Protein AF-A0A7K4CCI6-F1 (afdb_monomer)

Solvent-accessible surface area (backbone atoms only — not comparable to full-atom values): 5274 Å² total; per-residue (Å²): 115,73,42,37,39,35,30,28,53,91,94,40,69,68,34,55,56,51,54,49,54,36,54,76,69,68,53,77,64,47,82,41,57,45,84,40,71,64,45,47,50,48,37,49,73,65,70,43,80,75,84,52,66,32,29,37,28,36,36,44,84,94,41,74,41,80,71,37,38,35,74,64,37,33,57,97,90,39,75,40,64,63,51,55,50,51,56,55,58,73,67,107

Mean predicted aligned error: 4.29 Å

pLDDT: mean 86.55, std 6.8, range [54.66, 93.0]

Sequence (92 aa):
MAEVILYSQEKHPQCEVLKGALREQGVPYQEINIRTPEAVSELKRHGCLALEPPVIGVRMQDRFANVLTNDDLFWDGNLIREAVRDLVTGIR

Foldseek 3Di:
DKAKEWAAAPPDPVSVVLVVLCVVVVHDHHYDHLPDPVNVVVCVVLVNPQSDPGWMFIDDPPHTPLIAHCVRQDDPNDGDSVSVVVRVVVVD

Secondary structure (DSSP, 8-state):
-EEEEEEE-TT-HHHHHHHHHHHHTT--EEEEETTSHHHHHHHHHTT----PSPEEEEEETTEEEEEE-HHHHEETTEE-HHHHHHHHHTT-

Radius of gyration: 12.01 Å; Cα contacts (8 Å, |Δi|>4): 140; chains: 1; bounding box: 30×23×29 Å

Structure (mmCIF, N/CA/C/O backbone):
data_AF-A0A7K4CCI6-F1
#
_entry.id   AF-A0A7K4CCI6-F1
#
loop_
_atom_site.group_PDB
_atom_site.id
_atom_site.type_symbol
_atom_site.label_atom_id
_atom_site.label_alt_id
_atom_site.label_comp_id
_atom_site.label_asym_id
_atom_site.label_entity_id
_atom_site.label_seq_id
_atom_site.pdbx_PDB_ins_code
_atom_site.Cartn_x
_atom_site.Cartn_y
_atom_site.Cartn_z
_atom_site.occupancy
_atom_site.B_iso_or_equiv
_atom_site.auth_seq_id
_atom_site.auth_comp_id
_atom_site.auth_asym_id
_atom_site.auth_atom_id
_atom_site.pdbx_PDB_model_num
ATOM 1 N N . MET A 1 1 ? -16.714 -3.454 5.753 1.00 67.94 1 MET A N 1
ATOM 2 C CA . MET A 1 1 ? -16.403 -2.929 4.408 1.00 67.94 1 MET A CA 1
ATOM 3 C C . MET A 1 1 ? -14.892 -2.917 4.286 1.00 67.94 1 MET A C 1
ATOM 5 O O . MET A 1 1 ? -14.245 -2.601 5.279 1.00 67.94 1 MET A O 1
ATOM 9 N N . ALA A 1 2 ? -14.361 -3.376 3.157 1.00 82.81 2 ALA A N 1
ATOM 10 C CA . ALA A 1 2 ? -12.928 -3.431 2.904 1.00 82.81 2 ALA A CA 1
ATOM 11 C C . ALA A 1 2 ? -12.507 -2.171 2.140 1.00 82.81 2 ALA A C 1
ATOM 13 O O . ALA A 1 2 ? -13.156 -1.807 1.160 1.00 82.81 2 ALA A O 1
ATOM 14 N N . GLU A 1 3 ? -11.461 -1.500 2.605 1.00 88.75 3 GLU A N 1
ATOM 15 C CA . GLU A 1 3 ? -10.945 -0.262 2.024 1.00 88.75 3 GLU A CA 1
ATOM 16 C C . GLU A 1 3 ? -9.502 -0.475 1.579 1.00 88.75 3 GLU A C 1
ATOM 18 O O . GLU A 1 3 ? -8.681 -0.963 2.352 1.00 88.75 3 GLU A O 1
ATOM 23 N N . VAL A 1 4 ? -9.170 -0.099 0.347 1.00 91.06 4 VAL A N 1
ATOM 24 C CA . VAL A 1 4 ? -7.782 -0.150 -0.124 1.00 91.06 4 VAL A CA 1
ATOM 25 C C . VAL A 1 4 ? -7.072 1.116 0.309 1.00 91.06 4 VAL A C 1
ATOM 27 O O . VAL A 1 4 ? -7.526 2.213 -0.010 1.00 91.06 4 VAL A O 1
ATOM 30 N N . ILE A 1 5 ? -5.951 0.971 1.005 1.00 91.81 5 ILE A N 1
ATOM 31 C CA . ILE A 1 5 ? -5.103 2.085 1.416 1.00 91.81 5 ILE A CA 1
ATOM 32 C C . ILE A 1 5 ? -3.792 1.993 0.644 1.00 91.81 5 ILE A C 1
ATOM 34 O O . ILE A 1 5 ? -3.087 0.987 0.717 1.00 91.81 5 ILE A O 1
ATOM 38 N N . LEU A 1 6 ? -3.473 3.051 -0.092 1.00 92.50 6 LEU A N 1
ATOM 39 C CA . LEU A 1 6 ? -2.215 3.223 -0.798 1.00 92.50 6 LEU A CA 1
ATOM 40 C C . LEU A 1 6 ? -1.360 4.238 -0.043 1.00 92.50 6 LEU A C 1
ATOM 42 O O . LEU A 1 6 ? -1.643 5.435 -0.059 1.00 92.50 6 LEU A O 1
ATOM 46 N N . TYR A 1 7 ? -0.282 3.765 0.567 1.00 93.00 7 TYR A N 1
ATOM 47 C CA . TYR A 1 7 ? 0.760 4.610 1.123 1.00 93.00 7 TYR A CA 1
ATOM 48 C C . TYR A 1 7 ? 1.745 4.989 0.016 1.00 93.00 7 TYR A C 1
ATOM 50 O O . TYR A 1 7 ? 2.552 4.179 -0.451 1.00 93.00 7 TYR A O 1
ATOM 58 N N . SER A 1 8 ? 1.651 6.236 -0.430 1.00 92.62 8 SER A N 1
ATOM 59 C CA . SER A 1 8 ? 2.435 6.790 -1.529 1.00 92.62 8 SER A CA 1
ATOM 60 C C . SER A 1 8 ? 3.404 7.863 -1.035 1.00 92.62 8 SER A C 1
ATOM 62 O O . SER A 1 8 ? 3.340 8.341 0.098 1.00 92.62 8 SER A O 1
ATOM 64 N N . GLN A 1 9 ? 4.305 8.280 -1.916 1.00 90.88 9 GLN A N 1
ATOM 65 C CA . GLN A 1 9 ? 5.116 9.473 -1.722 1.00 90.88 9 GLN A CA 1
ATOM 66 C C . GLN A 1 9 ? 5.004 10.359 -2.960 1.00 90.88 9 GLN A C 1
ATOM 68 O O . GLN A 1 9 ? 4.974 9.866 -4.090 1.00 90.88 9 GLN A O 1
ATOM 73 N N . GLU A 1 10 ? 4.993 11.675 -2.754 1.00 83.44 10 GLU A N 1
ATOM 74 C CA . GLU A 1 10 ? 5.048 12.638 -3.850 1.00 83.44 10 GLU A CA 1
ATOM 75 C C . GLU A 1 10 ? 6.264 12.385 -4.755 1.00 83.44 10 GLU A C 1
ATOM 77 O O . GLU A 1 10 ? 7.383 12.163 -4.282 1.00 83.44 10 GLU A O 1
ATOM 82 N N . LYS A 1 11 ? 6.029 12.459 -6.072 1.00 79.25 11 LYS A N 1
ATOM 83 C CA . LYS A 1 11 ? 7.046 12.328 -7.130 1.00 79.25 11 LYS A CA 1
ATOM 84 C C . LYS A 1 11 ? 7.788 10.982 -7.145 1.00 79.25 11 LYS A C 1
ATOM 86 O O . LYS A 1 11 ? 8.973 10.947 -7.467 1.00 79.25 11 LYS A O 1
ATOM 91 N N . HIS A 1 12 ? 7.109 9.877 -6.831 1.00 86.00 12 HIS A N 1
ATOM 92 C CA . HIS A 1 12 ? 7.691 8.537 -6.934 1.00 86.00 12 HIS A CA 1
ATOM 93 C C . HIS A 1 12 ? 7.176 7.780 -8.175 1.00 86.00 12 HIS A C 1
ATOM 95 O O . HIS A 1 12 ? 5.972 7.526 -8.262 1.00 86.00 12 HIS A O 1
ATOM 101 N N . PRO A 1 13 ? 8.040 7.372 -9.125 1.00 8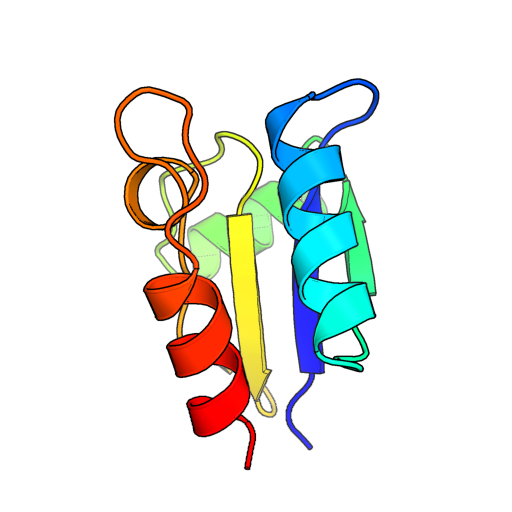8.81 13 PRO A N 1
ATOM 102 C CA . PRO A 1 13 ? 7.603 6.776 -10.392 1.00 88.81 13 PRO A CA 1
ATOM 103 C C . PRO A 1 13 ? 6.813 5.475 -10.193 1.00 88.81 13 PRO A C 1
ATOM 105 O O . PRO A 1 13 ? 5.765 5.292 -10.806 1.00 88.81 13 PRO A O 1
ATOM 108 N N . GLN A 1 14 ? 7.245 4.610 -9.269 1.00 91.38 14 GLN A N 1
ATOM 109 C CA . GLN A 1 14 ? 6.539 3.362 -8.957 1.00 91.38 14 GLN A CA 1
ATOM 110 C C . GLN A 1 14 ? 5.145 3.614 -8.351 1.00 91.38 14 GLN A C 1
ATOM 112 O O . GLN A 1 14 ? 4.216 2.854 -8.609 1.00 91.38 14 GLN A O 1
ATOM 117 N N . CYS A 1 15 ? 4.953 4.709 -7.600 1.00 91.88 15 CYS A N 1
ATOM 118 C CA . CYS A 1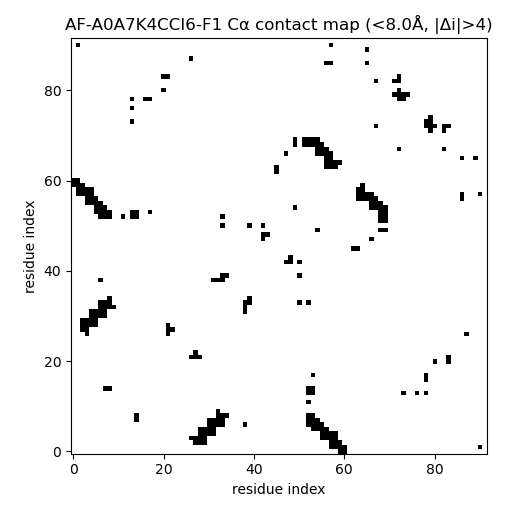 15 ? 3.626 5.054 -7.076 1.00 91.88 15 CYS A CA 1
ATOM 119 C C . CYS A 1 15 ? 2.657 5.388 -8.215 1.00 91.88 15 CYS A C 1
ATOM 121 O O . CYS A 1 15 ? 1.527 4.912 -8.214 1.00 91.88 15 CYS A O 1
ATOM 123 N N . GLU A 1 16 ? 3.097 6.169 -9.202 1.00 91.31 16 GLU A N 1
ATOM 124 C CA . GLU A 1 16 ? 2.258 6.551 -10.343 1.00 91.31 16 GLU A CA 1
ATOM 125 C C . GLU A 1 16 ? 1.886 5.340 -11.210 1.00 91.31 16 GLU A C 1
ATOM 127 O O . GLU A 1 16 ? 0.732 5.203 -11.620 1.00 91.31 16 GLU A O 1
ATOM 132 N N . VAL A 1 17 ? 2.828 4.412 -11.414 1.00 92.81 17 VAL A N 1
ATOM 133 C CA . VAL A 1 17 ? 2.574 3.147 -12.124 1.00 92.81 17 VAL A CA 1
ATOM 134 C C . VAL A 1 17 ? 1.511 2.310 -11.404 1.00 92.81 17 VAL A 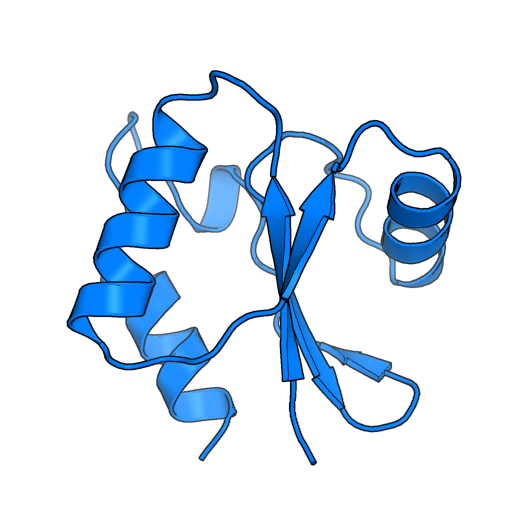C 1
ATOM 136 O O . VAL A 1 17 ? 0.555 1.851 -12.033 1.00 92.81 17 VAL A O 1
ATOM 139 N N . LEU A 1 18 ? 1.629 2.150 -10.082 1.00 92.12 18 LEU A N 1
ATOM 140 C CA . LEU A 1 18 ? 0.664 1.392 -9.283 1.00 92.12 18 LEU A CA 1
ATOM 141 C C . LEU A 1 18 ? -0.730 2.039 -9.286 1.00 92.12 18 LEU A C 1
ATOM 143 O O . LEU A 1 18 ? -1.730 1.349 -9.484 1.00 92.12 18 LEU A O 1
ATOM 147 N N . LYS A 1 19 ? -0.811 3.367 -9.125 1.00 91.94 19 LYS A N 1
ATOM 148 C CA . LYS A 1 19 ? -2.075 4.121 -9.211 1.00 91.94 19 LYS A CA 1
ATOM 149 C C . LYS A 1 19 ? -2.758 3.928 -10.559 1.00 91.94 19 LYS A C 1
ATOM 151 O O . LYS A 1 19 ? -3.972 3.737 -10.609 1.00 91.94 19 LYS A O 1
ATOM 156 N N . GLY A 1 20 ? -1.984 3.964 -11.645 1.00 91.88 20 GLY A N 1
ATOM 157 C CA . GLY A 1 20 ? -2.473 3.671 -12.989 1.00 91.88 20 GLY A CA 1
ATOM 158 C C . GLY A 1 20 ? -3.137 2.297 -13.051 1.00 91.88 20 GLY A C 1
ATOM 159 O O . GLY A 1 20 ? -4.306 2.204 -13.417 1.00 91.88 20 GLY A O 1
ATOM 160 N N . ALA A 1 21 ? -2.441 1.257 -12.588 1.00 91.44 21 ALA A N 1
ATOM 161 C CA . ALA A 1 21 ? -2.964 -0.107 -12.586 1.00 91.44 21 ALA A CA 1
ATOM 162 C C . ALA A 1 21 ? -4.248 -0.262 -11.750 1.00 91.44 21 ALA A C 1
ATOM 164 O O . ALA A 1 21 ? -5.201 -0.892 -12.205 1.00 91.44 21 ALA A O 1
ATOM 165 N N . LEU A 1 22 ? -4.321 0.346 -10.560 1.00 90.50 22 LEU A N 1
ATOM 166 C CA . LEU A 1 22 ? -5.531 0.313 -9.724 1.00 90.50 22 LEU A CA 1
ATOM 167 C C . LEU A 1 22 ? -6.728 0.975 -10.419 1.00 90.50 22 LEU A C 1
ATOM 169 O O . LEU A 1 22 ? -7.844 0.454 -10.367 1.00 90.50 22 LEU A O 1
ATOM 173 N N . ARG A 1 23 ? -6.495 2.095 -11.116 1.00 90.06 23 ARG A N 1
ATOM 174 C CA . ARG A 1 23 ? -7.525 2.794 -11.900 1.00 90.06 23 ARG A CA 1
ATOM 175 C C . ARG A 1 23 ? -7.992 1.976 -13.098 1.00 90.06 23 ARG A C 1
ATOM 177 O O . ARG A 1 23 ? -9.193 1.931 -13.344 1.00 90.06 23 ARG A O 1
ATOM 184 N N . GLU A 1 24 ? -7.079 1.312 -13.808 1.00 89.88 24 GLU A N 1
ATOM 185 C CA . GLU A 1 24 ? -7.429 0.390 -14.900 1.00 89.88 24 GLU A CA 1
ATOM 186 C C . GLU A 1 24 ? -8.320 -0.763 -14.410 1.00 89.88 24 GLU A C 1
ATOM 188 O O . GLU A 1 24 ? -9.214 -1.200 -15.129 1.00 89.88 24 GLU A O 1
ATOM 193 N N . GLN A 1 25 ? -8.108 -1.233 -13.176 1.00 86.62 25 GLN A N 1
ATOM 194 C CA . GLN A 1 25 ? -8.926 -2.276 -12.546 1.00 86.62 25 GLN A CA 1
ATOM 195 C C . GLN A 1 25 ? -10.218 -1.746 -11.892 1.00 86.62 25 GLN A C 1
ATOM 197 O O . GLN A 1 25 ? -11.016 -2.538 -11.394 1.00 86.62 25 GLN A O 1
ATOM 202 N N . GLY A 1 26 ? -10.445 -0.427 -11.881 1.00 87.38 26 GLY A N 1
ATOM 203 C CA . GLY A 1 26 ? -11.630 0.189 -11.273 1.00 87.38 26 GLY A CA 1
ATOM 204 C C . GLY A 1 26 ? -11.680 0.069 -9.746 1.00 87.38 26 GLY A C 1
ATOM 205 O O . GLY A 1 26 ? -12.767 0.056 -9.169 1.00 87.38 26 GLY A O 1
ATOM 206 N N . VAL A 1 27 ? -10.524 -0.046 -9.089 1.00 87.56 27 VAL A N 1
ATOM 207 C CA . VAL A 1 27 ? -10.425 -0.237 -7.637 1.00 87.56 27 VAL A CA 1
ATOM 208 C C . VAL A 1 27 ? -10.396 1.124 -6.943 1.00 87.56 27 VAL A C 1
ATOM 210 O O . VAL A 1 27 ? -9.463 1.897 -7.178 1.00 87.56 27 VAL A O 1
ATOM 213 N N . PRO A 1 28 ? -11.372 1.448 -6.078 1.00 88.81 28 PRO A N 1
ATOM 214 C CA . PRO A 1 28 ? -11.291 2.641 -5.250 1.00 88.81 28 PRO A CA 1
ATOM 215 C C . PRO A 1 28 ? -10.232 2.442 -4.162 1.00 88.81 28 PRO A C 1
ATOM 217 O O . PRO A 1 28 ? -10.217 1.417 -3.482 1.00 88.81 28 PRO A O 1
ATOM 220 N N . TYR A 1 29 ? -9.362 3.432 -3.983 1.00 90.88 29 TYR A N 1
ATOM 221 C CA . TYR A 1 29 ? -8.342 3.429 -2.939 1.00 90.88 29 TYR A CA 1
ATOM 222 C C . TYR A 1 29 ? -8.233 4.800 -2.271 1.00 90.88 29 TYR A C 1
ATOM 224 O O . TYR A 1 29 ? -8.480 5.836 -2.892 1.00 90.88 29 TYR A O 1
ATOM 232 N N . GLN A 1 30 ? -7.839 4.800 -1.001 1.00 91.94 30 GLN A N 1
ATOM 233 C CA . GLN A 1 30 ? -7.460 5.989 -0.253 1.00 91.94 30 GLN A CA 1
ATOM 234 C C . GLN A 1 30 ? -5.945 6.165 -0.335 1.00 91.94 30 GLN A C 1
ATOM 236 O O . GLN A 1 30 ? -5.190 5.268 0.028 1.00 91.94 30 GLN A O 1
ATOM 241 N N . GLU A 1 31 ? -5.497 7.326 -0.798 1.00 92.00 31 GLU A N 1
ATOM 242 C CA . GLU A 1 31 ? -4.076 7.664 -0.833 1.00 92.00 31 GLU A CA 1
ATOM 243 C C . GLU A 1 31 ? -3.653 8.347 0.475 1.00 92.00 31 GLU A C 1
ATOM 245 O O . GLU A 1 31 ? -4.288 9.307 0.916 1.00 92.00 31 GLU A O 1
ATOM 250 N N . ILE A 1 32 ? -2.577 7.857 1.089 1.00 91.81 32 ILE A N 1
ATOM 251 C CA . ILE A 1 32 ? -1.974 8.409 2.304 1.00 91.81 32 ILE A CA 1
ATOM 252 C C . ILE A 1 32 ? -0.490 8.648 2.039 1.00 91.81 32 ILE A C 1
ATOM 254 O O . ILE A 1 32 ? 0.202 7.792 1.496 1.00 91.81 32 ILE A O 1
ATOM 258 N N . ASN A 1 33 ? 0.030 9.802 2.448 1.00 91.56 33 ASN A N 1
ATOM 259 C CA . ASN A 1 33 ? 1.458 10.069 2.329 1.00 91.56 33 ASN A CA 1
ATOM 260 C C . ASN A 1 33 ? 2.236 9.237 3.364 1.00 91.56 33 ASN A C 1
ATOM 262 O O . ASN A 1 33 ? 2.085 9.444 4.566 1.00 91.56 33 ASN A O 1
ATOM 266 N N . ILE A 1 34 ? 3.096 8.327 2.903 1.00 89.69 34 ILE A N 1
ATOM 267 C CA . ILE A 1 34 ? 3.895 7.428 3.750 1.00 89.69 34 ILE A CA 1
ATOM 268 C C . ILE A 1 34 ? 4.884 8.178 4.656 1.00 89.69 34 ILE A C 1
ATOM 270 O O . ILE A 1 34 ? 5.354 7.629 5.647 1.00 89.69 34 ILE A O 1
ATOM 274 N N . ARG A 1 35 ? 5.205 9.441 4.338 1.00 88.38 35 ARG A N 1
ATOM 275 C CA . ARG A 1 35 ? 6.112 10.279 5.139 1.00 88.38 35 ARG A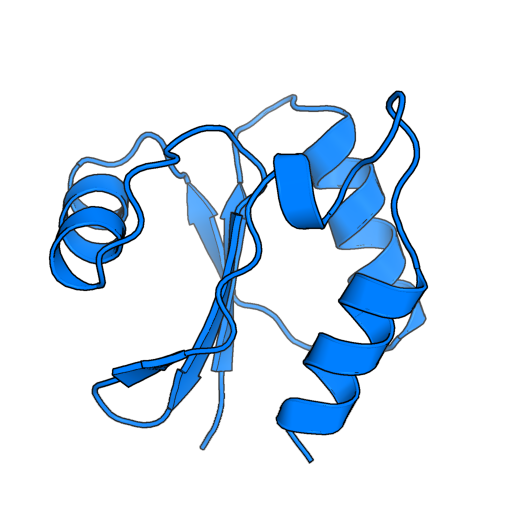 CA 1
ATOM 276 C C . ARG A 1 35 ? 5.454 10.867 6.381 1.00 88.38 35 ARG A C 1
ATOM 278 O O . ARG A 1 35 ? 6.158 11.473 7.190 1.00 88.38 35 ARG A O 1
ATOM 285 N N . THR A 1 36 ? 4.136 10.744 6.540 1.00 89.62 36 THR A N 1
ATOM 286 C CA . THR A 1 36 ? 3.481 11.238 7.751 1.00 89.62 36 THR A CA 1
ATOM 287 C C . THR A 1 36 ? 3.800 10.320 8.932 1.00 89.62 36 THR A C 1
ATOM 289 O O . THR A 1 36 ? 3.874 9.095 8.781 1.00 89.62 36 THR A O 1
ATOM 292 N N . PRO A 1 37 ? 3.986 10.880 10.139 1.00 89.75 37 PRO A N 1
ATOM 293 C CA . PRO A 1 37 ? 4.251 10.074 11.328 1.00 89.75 37 PRO A CA 1
ATOM 294 C C . PRO A 1 37 ? 3.096 9.111 11.638 1.00 89.75 37 PRO A C 1
ATOM 296 O O . PRO A 1 37 ? 3.332 8.017 12.152 1.00 89.75 37 PRO A O 1
ATOM 299 N N . GLU A 1 38 ? 1.861 9.488 11.297 1.00 89.25 38 GLU A N 1
ATOM 300 C CA . GLU A 1 38 ? 0.667 8.652 11.448 1.00 89.25 38 GLU A CA 1
ATOM 301 C C . GLU A 1 38 ? 0.739 7.394 10.573 1.00 89.25 38 GLU A C 1
ATOM 303 O O . GLU A 1 38 ? 0.562 6.290 11.088 1.00 89.25 38 GLU A O 1
ATOM 308 N N . ALA A 1 39 ? 1.088 7.541 9.288 1.00 89.06 39 ALA A N 1
ATOM 309 C CA . ALA A 1 39 ? 1.232 6.422 8.357 1.00 89.06 39 ALA A CA 1
ATOM 310 C C . ALA A 1 39 ? 2.332 5.450 8.798 1.00 89.06 39 ALA A C 1
ATOM 312 O O . ALA A 1 39 ? 2.115 4.241 8.865 1.00 89.06 39 ALA A O 1
ATOM 313 N N . VAL A 1 40 ? 3.497 5.983 9.176 1.00 88.69 40 VAL A N 1
ATOM 314 C CA . VAL A 1 40 ? 4.620 5.176 9.674 1.00 88.69 40 VAL A CA 1
ATOM 315 C C . VAL A 1 40 ? 4.229 4.411 10.937 1.00 88.69 40 VAL A C 1
ATOM 317 O O . VAL A 1 40 ? 4.573 3.239 11.090 1.00 88.69 40 VAL A O 1
ATOM 320 N N . SER A 1 41 ? 3.518 5.066 11.856 1.00 89.38 41 SER A N 1
ATOM 321 C CA . SER A 1 41 ? 3.082 4.441 13.106 1.00 89.38 41 SER A CA 1
ATOM 322 C C . SER A 1 41 ? 2.053 3.342 12.856 1.00 89.38 41 SER A C 1
ATOM 324 O O . SER A 1 41 ? 2.110 2.297 13.497 1.00 89.38 41 SER A O 1
ATOM 326 N N . GLU A 1 42 ? 1.125 3.545 11.922 1.00 87.25 42 GLU A N 1
ATOM 327 C CA . GLU A 1 42 ? 0.137 2.541 11.528 1.00 87.25 42 GLU A CA 1
ATOM 328 C C . GLU A 1 42 ? 0.781 1.322 10.864 1.00 87.25 42 GLU A C 1
ATOM 330 O O . GLU A 1 42 ? 0.583 0.204 11.340 1.00 87.25 42 GLU A O 1
ATOM 335 N N . LEU A 1 43 ? 1.635 1.525 9.857 1.00 87.75 43 LEU A N 1
ATOM 336 C CA . LEU A 1 43 ? 2.366 0.440 9.194 1.00 87.75 43 LEU A CA 1
ATOM 337 C C . LEU A 1 43 ? 3.165 -0.396 10.202 1.00 87.75 43 LEU A C 1
ATOM 339 O O . LEU A 1 43 ? 3.051 -1.622 10.214 1.00 87.75 43 LEU A O 1
ATOM 343 N N . LYS A 1 44 ? 3.878 0.258 11.129 1.00 87.19 44 LYS A N 1
ATOM 344 C CA . LYS A 1 44 ? 4.610 -0.424 12.209 1.00 87.19 44 LYS A CA 1
ATOM 345 C C . LYS A 1 44 ? 3.695 -1.195 13.158 1.00 87.19 44 LYS A C 1
ATOM 347 O O . LYS A 1 44 ? 4.032 -2.318 13.525 1.00 87.19 44 LYS A O 1
ATOM 352 N N . ARG A 1 45 ? 2.544 -0.629 13.551 1.00 86.00 45 ARG A N 1
ATOM 353 C CA . ARG A 1 45 ? 1.545 -1.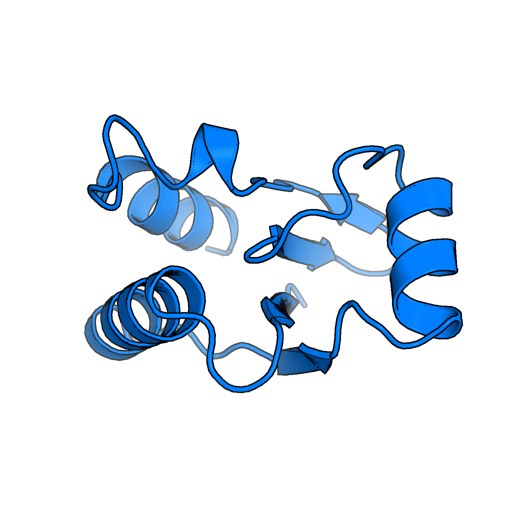328 14.388 1.00 86.00 45 ARG A CA 1
ATOM 354 C C . ARG A 1 45 ? 1.030 -2.598 13.714 1.00 86.00 45 ARG A C 1
ATOM 356 O O . ARG A 1 45 ? 0.749 -3.572 14.405 1.00 86.00 45 ARG A O 1
ATOM 363 N N . HIS A 1 46 ? 0.939 -2.594 12.389 1.00 81.38 46 HIS A N 1
ATOM 364 C CA . HIS A 1 46 ? 0.500 -3.737 11.593 1.00 81.38 46 HIS A CA 1
ATOM 365 C C . HIS A 1 46 ? 1.646 -4.659 11.141 1.00 81.38 46 HIS A C 1
ATOM 367 O O . HIS A 1 46 ? 1.414 -5.579 10.364 1.00 81.38 46 HIS A O 1
ATOM 373 N N . GLY A 1 47 ? 2.869 -4.458 11.646 1.00 79.31 47 GLY A N 1
ATOM 374 C CA . GLY A 1 47 ? 4.022 -5.319 11.357 1.00 79.31 47 GLY A CA 1
ATOM 375 C C . GLY A 1 47 ? 4.705 -5.053 10.012 1.00 79.31 47 GLY A C 1
ATOM 376 O O . GLY A 1 47 ? 5.635 -5.772 9.655 1.00 79.31 47 GLY A O 1
ATOM 377 N N . CYS A 1 48 ? 4.301 -4.011 9.281 1.00 81.88 48 CYS A N 1
ATOM 378 C CA . CYS A 1 48 ? 4.968 -3.585 8.058 1.00 81.88 48 CYS A CA 1
ATOM 379 C C . CYS A 1 48 ? 6.190 -2.727 8.411 1.00 81.88 48 CYS A C 1
ATOM 381 O O . CYS A 1 48 ? 6.077 -1.559 8.790 1.00 81.88 48 CYS A O 1
ATOM 383 N N . LEU A 1 49 ? 7.373 -3.333 8.316 1.00 75.88 49 LEU A N 1
ATOM 384 C CA . LEU A 1 49 ? 8.655 -2.662 8.562 1.00 75.88 49 LEU A CA 1
ATOM 385 C C . LEU A 1 49 ? 9.194 -1.958 7.312 1.00 75.88 49 LEU A C 1
ATOM 387 O O . LEU A 1 49 ? 9.992 -1.028 7.431 1.00 75.88 49 LEU A O 1
ATOM 391 N N . ALA A 1 50 ? 8.746 -2.385 6.131 1.00 75.81 50 ALA A N 1
ATOM 392 C CA . ALA A 1 50 ? 9.048 -1.722 4.878 1.00 75.81 50 ALA A CA 1
ATOM 393 C C . ALA A 1 50 ? 8.249 -0.416 4.805 1.00 75.81 50 ALA A C 1
ATOM 395 O O . ALA A 1 50 ? 7.032 -0.410 4.636 1.00 75.81 50 ALA A O 1
ATOM 396 N N . LEU A 1 51 ? 8.956 0.696 4.981 1.00 81.06 51 LEU A N 1
ATOM 397 C CA . LEU A 1 51 ? 8.423 2.054 4.840 1.00 81.06 51 LEU A CA 1
ATOM 398 C C . LEU A 1 51 ? 8.810 2.660 3.486 1.00 81.06 51 LEU A C 1
ATOM 400 O O . LEU A 1 51 ? 8.795 3.879 3.319 1.00 81.06 51 LEU A O 1
ATOM 404 N N . GLU A 1 52 ? 9.210 1.810 2.541 1.00 86.62 52 GLU A N 1
ATOM 405 C CA . GLU A 1 52 ? 9.593 2.229 1.205 1.00 86.62 52 GLU A CA 1
ATOM 406 C C . GLU A 1 52 ? 8.347 2.298 0.311 1.00 86.62 52 GLU A C 1
ATOM 408 O O . GLU A 1 52 ? 7.645 1.297 0.158 1.00 86.62 52 GLU A O 1
ATOM 413 N N . PRO A 1 53 ? 8.025 3.468 -0.263 1.00 88.38 53 PRO A N 1
ATOM 414 C CA . PRO A 1 53 ? 6.880 3.603 -1.149 1.00 88.38 53 PRO A CA 1
ATOM 415 C C . PRO A 1 53 ? 7.112 2.883 -2.487 1.00 88.38 53 PRO A C 1
ATOM 417 O O . PRO A 1 53 ? 8.232 2.898 -2.997 1.00 88.38 53 PRO A O 1
ATOM 420 N N . PRO A 1 54 ? 6.058 2.372 -3.148 1.00 91.31 54 PRO A N 1
ATOM 421 C CA . PRO A 1 54 ? 4.676 2.310 -2.678 1.00 91.31 54 PRO A CA 1
ATOM 422 C C . PRO A 1 54 ? 4.429 1.124 -1.736 1.00 91.31 54 PRO A C 1
ATOM 424 O O . PRO A 1 54 ? 4.941 0.033 -1.961 1.00 91.31 54 PRO A O 1
ATOM 427 N N . VAL A 1 55 ? 3.564 1.326 -0.740 1.00 91.81 55 VAL A N 1
ATOM 428 C CA . VAL A 1 55 ? 2.988 0.239 0.067 1.00 91.81 55 VAL A CA 1
ATOM 429 C C . VAL A 1 55 ? 1.477 0.281 -0.100 1.00 91.81 55 VAL A C 1
ATOM 431 O O . VAL A 1 55 ? 0.874 1.349 -0.019 1.00 91.81 55 VAL A O 1
ATOM 434 N N . ILE A 1 56 ? 0.845 -0.862 -0.328 1.00 91.38 56 ILE A N 1
ATOM 435 C CA . ILE A 1 56 ? -0.610 -0.972 -0.448 1.00 91.38 56 ILE A CA 1
ATOM 436 C C . ILE A 1 56 ? -1.119 -2.052 0.489 1.00 91.38 56 ILE A C 1
ATOM 438 O O . ILE A 1 56 ? -0.436 -3.035 0.746 1.00 91.38 56 ILE A O 1
ATOM 442 N N . GLY A 1 57 ? -2.329 -1.888 0.998 1.00 89.88 57 GLY A N 1
ATOM 443 C CA . GLY A 1 57 ? -2.991 -2.955 1.729 1.00 89.88 57 GLY A CA 1
ATOM 444 C C . GLY A 1 57 ? -4.481 -2.722 1.843 1.00 89.88 57 GLY A C 1
ATOM 445 O O . GLY A 1 57 ? -5.009 -1.684 1.437 1.00 89.88 57 GLY A O 1
ATOM 446 N N . VAL A 1 58 ? -5.165 -3.717 2.389 1.00 89.31 58 VAL A N 1
ATOM 447 C CA . VAL A 1 58 ? -6.613 -3.713 2.552 1.00 89.31 58 VAL A CA 1
ATOM 448 C C . VAL A 1 58 ? -6.938 -3.570 4.032 1.00 89.31 58 VAL A C 1
ATOM 450 O O . VAL A 1 58 ? -6.603 -4.421 4.856 1.00 89.31 58 VAL A O 1
ATOM 453 N N . ARG A 1 59 ? -7.628 -2.489 4.383 1.00 86.38 59 ARG A N 1
ATOM 454 C CA . ARG A 1 59 ? -8.180 -2.280 5.716 1.00 86.38 59 ARG A CA 1
ATOM 455 C C . ARG A 1 59 ? -9.564 -2.911 5.798 1.00 86.38 59 ARG A C 1
ATOM 457 O O . ARG A 1 59 ? -10.480 -2.530 5.075 1.00 86.38 59 ARG A O 1
ATOM 464 N N . MET A 1 60 ? -9.727 -3.869 6.701 1.00 84.56 60 MET A N 1
ATOM 465 C CA . MET A 1 60 ? -11.002 -4.502 7.022 1.00 84.56 60 MET A CA 1
ATOM 466 C C . MET A 1 60 ? -11.305 -4.298 8.506 1.00 84.56 60 MET A C 1
ATOM 468 O O . MET A 1 60 ? -10.653 -4.886 9.367 1.00 84.56 60 MET A O 1
ATOM 472 N N . GLN A 1 61 ? -12.325 -3.487 8.803 1.00 78.81 61 GLN A N 1
ATOM 473 C CA . GLN A 1 61 ? -12.687 -3.105 10.174 1.00 78.81 61 GLN A CA 1
ATOM 474 C C . GLN A 1 61 ? -11.487 -2.471 10.905 1.00 78.81 61 GLN A C 1
ATOM 476 O O . GLN A 1 61 ? -11.108 -1.359 10.562 1.00 78.81 61 GLN A O 1
ATOM 481 N N . ASP A 1 62 ? -10.880 -3.177 11.862 1.00 72.25 62 ASP A N 1
ATOM 482 C CA . ASP A 1 62 ? -9.730 -2.712 12.656 1.00 72.25 62 ASP A CA 1
ATOM 483 C C . ASP A 1 62 ? -8.400 -3.374 12.232 1.00 72.25 62 ASP A C 1
ATOM 485 O O . ASP A 1 62 ? -7.365 -3.216 12.875 1.00 72.25 62 ASP A O 1
ATOM 489 N N . ARG A 1 63 ? -8.405 -4.167 11.152 1.00 78.19 63 ARG A N 1
ATOM 490 C CA . ARG A 1 63 ? -7.224 -4.906 10.689 1.00 78.19 63 ARG A CA 1
ATOM 491 C C . ARG A 1 63 ? -6.739 -4.400 9.344 1.00 78.19 63 ARG A C 1
ATOM 493 O O . ARG A 1 63 ? -7.527 -4.225 8.419 1.00 78.19 63 ARG A O 1
ATOM 500 N N . PHE A 1 64 ? -5.427 -4.242 9.234 1.00 81.69 64 PHE A N 1
ATOM 501 C CA . PHE A 1 64 ? -4.738 -4.038 7.970 1.00 81.69 64 PHE A CA 1
ATOM 502 C C . PHE A 1 64 ? -4.187 -5.388 7.498 1.00 81.69 64 PHE A C 1
ATOM 504 O O . PHE A 1 64 ? -3.390 -6.011 8.199 1.00 81.69 64 PHE A O 1
ATOM 511 N N . ALA A 1 65 ? -4.690 -5.880 6.370 1.00 80.44 65 ALA A N 1
ATOM 512 C CA . ALA A 1 65 ? -4.397 -7.196 5.810 1.00 80.44 65 ALA A CA 1
ATOM 513 C C . ALA A 1 65 ? -3.991 -7.074 4.334 1.00 80.44 65 ALA A C 1
ATOM 515 O O . ALA A 1 65 ? -4.202 -6.031 3.716 1.00 80.44 65 ALA A O 1
ATOM 516 N N . ASN A 1 66 ? -3.413 -8.139 3.770 1.00 85.12 66 ASN A N 1
ATOM 517 C CA . ASN A 1 66 ? -2.934 -8.179 2.381 1.00 85.12 66 ASN A CA 1
ATOM 518 C C . ASN A 1 66 ? -2.024 -6.987 2.045 1.00 85.12 66 ASN A C 1
ATOM 520 O O . ASN A 1 66 ? -2.230 -6.286 1.056 1.00 85.12 66 ASN A O 1
ATO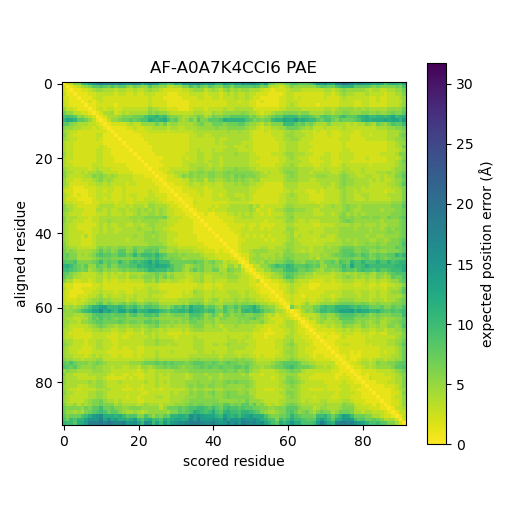M 524 N N . VAL A 1 67 ? -1.064 -6.726 2.936 1.00 87.44 67 VAL A N 1
ATOM 525 C CA . VAL A 1 67 ? -0.084 -5.654 2.768 1.00 87.44 67 VAL A CA 1
ATOM 526 C C . VAL A 1 67 ? 0.964 -6.117 1.771 1.00 87.44 67 VAL A C 1
ATOM 528 O O . VAL A 1 67 ? 1.621 -7.127 2.002 1.00 87.44 67 VAL A O 1
ATOM 531 N N . LEU A 1 68 ? 1.108 -5.370 0.687 1.00 90.00 68 LEU A N 1
ATOM 532 C CA . LEU A 1 68 ? 2.127 -5.563 -0.329 1.00 90.00 68 LEU A CA 1
ATOM 533 C C . LEU A 1 68 ? 3.036 -4.338 -0.312 1.00 90.00 68 LEU A C 1
ATOM 535 O O . LEU A 1 68 ? 2.569 -3.193 -0.350 1.00 90.00 68 LEU A O 1
ATOM 539 N N . THR A 1 69 ? 4.332 -4.579 -0.205 1.00 91.69 69 THR A N 1
ATOM 540 C CA . THR A 1 69 ? 5.359 -3.538 -0.149 1.00 91.69 69 THR A CA 1
ATOM 541 C C . THR A 1 69 ? 5.920 -3.273 -1.543 1.00 91.69 69 THR A C 1
ATOM 543 O O . THR A 1 69 ? 5.510 -3.917 -2.509 1.00 91.69 69 THR A O 1
ATOM 546 N N . ASN A 1 70 ? 6.860 -2.331 -1.674 1.00 90.81 70 ASN A N 1
ATOM 547 C CA . ASN A 1 70 ? 7.532 -2.084 -2.952 1.00 90.81 70 ASN A CA 1
ATOM 548 C C . ASN A 1 70 ? 8.084 -3.391 -3.550 1.00 90.81 70 ASN A C 1
ATOM 550 O O . ASN A 1 70 ? 7.811 -3.668 -4.712 1.00 90.81 70 ASN A O 1
ATOM 554 N N . ASP A 1 71 ? 8.737 -4.219 -2.731 1.00 89.69 71 ASP A N 1
ATOM 555 C CA . ASP A 1 71 ? 9.359 -5.488 -3.138 1.00 89.69 71 ASP A CA 1
ATOM 556 C C . ASP A 1 71 ? 8.328 -6.535 -3.607 1.00 89.69 71 ASP A C 1
ATOM 558 O O . ASP A 1 71 ? 8.577 -7.303 -4.532 1.00 89.69 71 ASP A O 1
ATOM 562 N N . ASP A 1 72 ? 7.126 -6.535 -3.018 1.00 90.44 72 ASP A N 1
ATOM 563 C CA . ASP A 1 72 ? 6.037 -7.437 -3.419 1.00 90.44 72 ASP A CA 1
ATOM 564 C C . ASP A 1 72 ? 5.318 -6.964 -4.692 1.00 90.44 72 ASP A C 1
ATOM 566 O O . ASP A 1 72 ? 4.713 -7.754 -5.419 1.00 90.44 72 ASP A O 1
ATOM 570 N N . LEU A 1 73 ? 5.321 -5.652 -4.939 1.00 91.19 73 LEU A N 1
ATOM 571 C CA . LEU A 1 73 ? 4.612 -5.018 -6.050 1.00 91.19 73 LEU A CA 1
ATOM 572 C C . LEU A 1 73 ? 5.495 -4.855 -7.282 1.00 91.19 73 LEU A C 1
ATOM 574 O O . LEU A 1 73 ? 4.974 -4.813 -8.398 1.00 91.19 73 LEU A O 1
ATOM 578 N N . PHE A 1 74 ? 6.806 -4.726 -7.097 1.00 91.88 74 PHE A N 1
ATOM 579 C CA . PHE A 1 74 ? 7.758 -4.437 -8.153 1.00 91.88 74 PHE A CA 1
ATOM 580 C C . PHE A 1 74 ? 8.889 -5.450 -8.158 1.00 91.88 74 PHE A C 1
ATOM 582 O O . PHE A 1 74 ? 9.578 -5.649 -7.168 1.00 91.88 74 PHE A O 1
ATOM 589 N N . TRP A 1 75 ? 9.144 -6.004 -9.338 1.00 90.62 75 TRP A N 1
ATOM 590 C CA . TRP A 1 75 ? 10.315 -6.826 -9.597 1.00 90.62 75 TRP A CA 1
ATOM 591 C C . TRP A 1 75 ? 11.107 -6.213 -10.741 1.00 90.62 75 TRP A C 1
ATOM 593 O O . TRP A 1 75 ? 10.547 -5.942 -11.804 1.00 90.62 75 TRP A O 1
ATOM 603 N N . ASP A 1 76 ? 12.399 -5.966 -10.526 1.00 87.69 76 ASP A N 1
ATOM 604 C CA . ASP A 1 76 ? 13.280 -5.347 -11.528 1.00 87.69 76 ASP A CA 1
ATOM 605 C C . ASP A 1 76 ? 12.700 -4.024 -12.085 1.00 87.69 76 ASP A C 1
ATOM 607 O O . ASP A 1 76 ? 12.682 -3.763 -13.286 1.00 87.69 76 ASP A O 1
ATOM 611 N N . GLY A 1 77 ? 12.097 -3.213 -11.206 1.00 84.12 77 GLY A N 1
ATOM 612 C CA . GLY A 1 77 ? 11.446 -1.945 -11.564 1.00 84.12 77 GLY A CA 1
ATOM 613 C C . GLY A 1 77 ? 10.117 -2.072 -12.323 1.00 84.12 77 GLY A C 1
ATOM 614 O O . GLY A 1 77 ? 9.489 -1.055 -12.625 1.00 84.12 77 GLY A O 1
ATOM 615 N N . ASN A 1 78 ? 9.649 -3.290 -12.600 1.00 89.94 78 ASN A N 1
ATOM 616 C CA . ASN A 1 78 ? 8.400 -3.553 -13.304 1.00 89.94 78 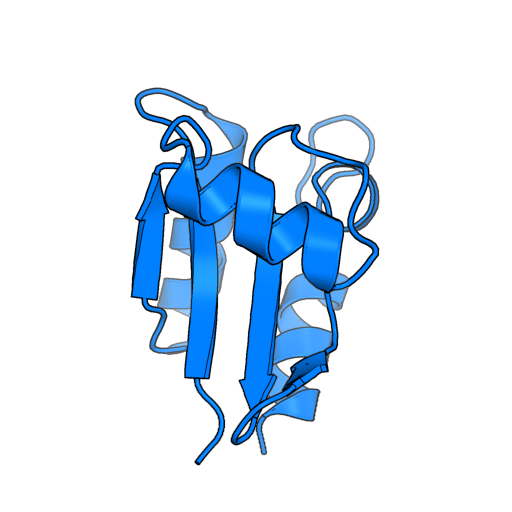ASN A CA 1
ATOM 617 C C . ASN A 1 78 ? 7.289 -3.944 -12.325 1.00 89.94 78 ASN A C 1
ATOM 619 O O . ASN A 1 78 ? 7.491 -4.767 -11.437 1.00 89.94 78 ASN A O 1
ATOM 623 N N . LEU A 1 79 ? 6.095 -3.369 -12.507 1.00 91.62 79 LEU A N 1
ATOM 624 C CA . LEU A 1 79 ? 4.929 -3.690 -11.683 1.00 91.62 79 LEU A CA 1
ATOM 625 C C . LEU A 1 79 ? 4.446 -5.122 -11.956 1.00 91.62 79 LEU A C 1
ATOM 627 O O . LEU A 1 79 ? 4.094 -5.469 -13.089 1.00 91.62 79 LEU A O 1
ATOM 631 N N . ILE A 1 80 ? 4.322 -5.917 -10.898 1.00 92.94 80 ILE A N 1
ATOM 632 C CA . ILE A 1 80 ? 3.752 -7.260 -10.930 1.00 92.94 80 ILE A CA 1
ATOM 633 C C . ILE A 1 80 ? 2.224 -7.134 -10.972 1.00 92.94 80 ILE A C 1
ATOM 635 O O . ILE A 1 80 ? 1.546 -6.984 -9.955 1.00 92.94 80 ILE A O 1
ATOM 639 N N . ARG A 1 81 ? 1.645 -7.192 -12.176 1.00 87.88 81 ARG A N 1
ATOM 640 C CA . ARG A 1 81 ? 0.186 -7.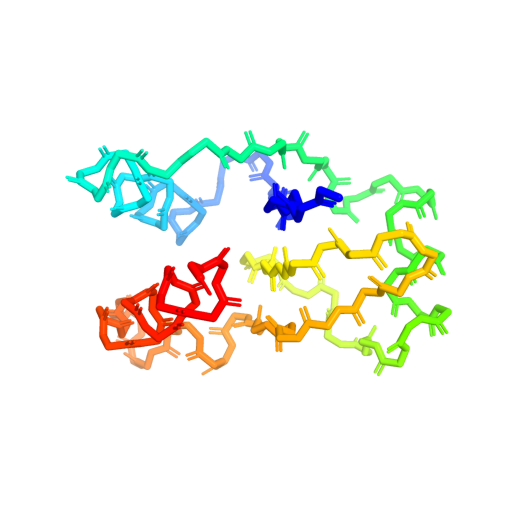060 -12.373 1.00 87.88 81 ARG A CA 1
ATOM 641 C C . ARG A 1 81 ? -0.622 -8.138 -11.644 1.00 87.88 81 ARG A C 1
ATOM 643 O O . ARG A 1 81 ? -1.762 -7.878 -11.266 1.00 87.88 81 ARG A O 1
ATOM 650 N N . GLU A 1 82 ? -0.045 -9.321 -11.438 1.00 88.62 82 GLU A N 1
ATOM 651 C CA . GLU A 1 82 ? -0.671 -10.384 -10.646 1.00 88.62 82 GLU A CA 1
ATOM 652 C C . GLU A 1 82 ? -0.865 -9.985 -9.184 1.00 88.62 82 GLU A C 1
ATOM 654 O O . GLU A 1 82 ? -1.953 -10.202 -8.666 1.00 88.62 82 GLU A O 1
ATOM 659 N N . ALA A 1 83 ? 0.109 -9.319 -8.558 1.00 88.19 83 ALA A N 1
ATOM 660 C CA . ALA A 1 83 ? -0.002 -8.856 -7.175 1.00 88.19 83 ALA A CA 1
ATOM 661 C C . ALA A 1 83 ? -1.155 -7.849 -7.013 1.00 88.19 83 ALA A C 1
ATOM 663 O O . ALA A 1 83 ? -1.961 -7.941 -6.088 1.00 88.19 83 ALA A O 1
ATOM 664 N N . VAL A 1 84 ? -1.301 -6.933 -7.978 1.00 86.12 84 VAL A N 1
ATOM 665 C CA . VAL A 1 84 ? -2.435 -5.996 -8.013 1.00 86.12 84 VAL A CA 1
ATOM 666 C C . VAL A 1 84 ? -3.753 -6.748 -8.172 1.00 86.12 84 VAL A C 1
ATOM 668 O O . VAL A 1 84 ? -4.710 -6.460 -7.462 1.00 86.12 84 VAL A O 1
ATOM 671 N N . ARG A 1 85 ? -3.817 -7.724 -9.084 1.00 86.06 85 ARG A N 1
ATOM 672 C CA . ARG A 1 85 ? -5.027 -8.519 -9.329 1.00 86.06 85 ARG A CA 1
ATOM 673 C C . ARG A 1 85 ? -5.438 -9.338 -8.104 1.00 86.06 85 ARG A C 1
ATOM 675 O O . ARG A 1 85 ? -6.630 -9.375 -7.802 1.00 86.06 85 ARG A O 1
ATOM 682 N N . ASP A 1 86 ? -4.482 -9.953 -7.415 1.00 86.00 86 ASP A N 1
ATOM 683 C CA . ASP A 1 86 ? -4.717 -10.738 -6.200 1.00 86.00 86 ASP A CA 1
ATOM 684 C C . ASP A 1 86 ? -5.323 -9.866 -5.089 1.00 86.00 86 ASP A C 1
ATO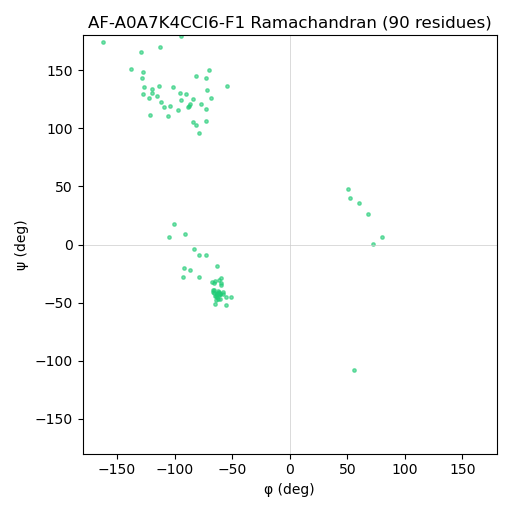M 686 O O . ASP A 1 86 ? -6.355 -10.207 -4.499 1.00 86.00 86 ASP A O 1
ATOM 690 N N . LEU A 1 87 ? -4.785 -8.651 -4.931 1.00 83.56 87 LEU A N 1
ATOM 691 C CA . LEU A 1 87 ? -5.323 -7.643 -4.022 1.00 83.56 87 LEU A CA 1
ATOM 692 C C . LEU A 1 87 ? -6.782 -7.288 -4.350 1.00 83.56 87 LEU A C 1
ATOM 694 O O . LEU A 1 87 ? -7.599 -7.188 -3.437 1.00 83.56 87 LEU A O 1
ATOM 698 N N . VAL A 1 88 ? -7.146 -7.164 -5.634 1.00 76.25 88 VAL A N 1
ATOM 699 C CA . VAL A 1 88 ? -8.546 -6.935 -6.048 1.00 76.25 88 VAL A CA 1
ATOM 700 C C . VAL A 1 88 ? -9.442 -8.123 -5.720 1.00 76.25 88 VAL A C 1
ATOM 702 O O . VAL A 1 88 ? -10.575 -7.938 -5.269 1.00 76.25 88 VAL A O 1
ATOM 705 N N . THR A 1 89 ? -8.967 -9.348 -5.946 1.00 77.94 89 THR A N 1
ATOM 706 C CA . THR A 1 89 ? -9.759 -10.550 -5.660 1.00 77.94 89 THR A CA 1
ATOM 707 C C . THR A 1 89 ? -9.997 -10.754 -4.170 1.00 77.94 89 THR A C 1
ATOM 709 O O . THR A 1 89 ? -11.076 -11.208 -3.807 1.00 77.94 89 THR A O 1
ATOM 712 N N . GLY A 1 90 ? -9.058 -10.348 -3.311 1.00 67.00 90 GLY A N 1
ATOM 713 C CA . GLY A 1 90 ? -9.206 -10.426 -1.855 1.00 67.00 90 GLY A CA 1
ATOM 714 C C . GLY A 1 90 ? -10.189 -9.417 -1.244 1.00 67.00 90 GLY A C 1
ATOM 715 O O . GLY A 1 90 ? -10.490 -9.510 -0.056 1.00 67.00 90 GLY A O 1
ATOM 716 N N . ILE A 1 91 ? -10.680 -8.446 -2.025 1.00 64.56 91 ILE A N 1
ATOM 717 C CA . ILE A 1 91 ? -11.674 -7.446 -1.591 1.00 64.56 91 ILE A CA 1
ATOM 718 C C . ILE A 1 91 ? -13.115 -7.912 -1.880 1.00 64.56 91 ILE A C 1
ATOM 720 O O . ILE A 1 91 ? -14.055 -7.375 -1.288 1.00 64.56 91 ILE A O 1
ATOM 724 N N . ARG A 1 92 ? -13.292 -8.871 -2.801 1.00 54.66 92 ARG A N 1
ATOM 725 C CA . ARG A 1 92 ? -14.598 -9.380 -3.251 1.00 54.66 92 ARG A CA 1
ATOM 726 C C . ARG A 1 92 ? -15.190 -10.466 -2.360 1.00 54.66 92 ARG A C 1
ATOM 728 O O . ARG A 1 92 ? -14.436 -11.126 -1.618 1.00 54.66 92 ARG A O 1
#

Nearest PDB structures (foldseek):
  3zit-assembly1_A  TM=7.648E-01  e=2.252E-03  Bacillus cereus
  3zij-assembly2_B  TM=7.643E-01  e=4.908E-03  Bacillus cereus
  4omv-assembly1_B  TM=6.431E-01  e=3.224E-02  Francisella tularensis subsp. tularensis SCHU S4
  4kae-assembly1_B  TM=6.251E-01  e=3.917E-02  Anaeromyxobacter dehalogenans 2CP-1
  8exz-assembly1_B  TM=5.332E-01  e=8.536E-02  Mus musculus